Protein AF-A0A970JQE9-F1 (afdb_monomer_lite)

pLDDT: mean 91.61, std 5.87, range [58.91, 97.5]

Structure (mmCIF, N/CA/C/O backbone):
data_AF-A0A970JQE9-F1
#
_entry.id   AF-A0A970JQE9-F1
#
loop_
_atom_site.group_PDB
_atom_site.id
_atom_site.type_symbol
_atom_site.label_atom_id
_atom_site.label_alt_id
_atom_site.label_comp_id
_atom_site.label_asym_id
_atom_site.label_entity_id
_atom_site.label_seq_id
_atom_site.pdbx_PDB_ins_code
_atom_site.Cartn_x
_atom_site.Cartn_y
_atom_site.Cartn_z
_atom_site.occupancy
_atom_site.B_iso_or_equiv
_atom_site.auth_seq_id
_atom_site.auth_comp_id
_atom_site.auth_asym_id
_atom_site.auth_atom_id
_atom_site.pdbx_PDB_model_num
ATOM 1 N N . MET A 1 1 ? -10.380 4.060 34.784 1.00 58.91 1 MET A N 1
ATOM 2 C CA . MET A 1 1 ? -10.482 3.384 33.472 1.00 58.91 1 MET A CA 1
ATOM 3 C C . MET A 1 1 ? -11.028 4.407 32.486 1.00 58.91 1 MET A C 1
ATOM 5 O O . MET A 1 1 ? -12.012 5.046 32.831 1.00 58.91 1 MET A O 1
ATOM 9 N N . ALA A 1 2 ? -10.379 4.645 31.343 1.00 72.12 2 ALA A N 1
ATOM 10 C CA . ALA A 1 2 ? -10.908 5.569 30.334 1.00 72.12 2 ALA A CA 1
ATOM 11 C C . ALA A 1 2 ? -12.147 4.960 29.653 1.00 72.12 2 A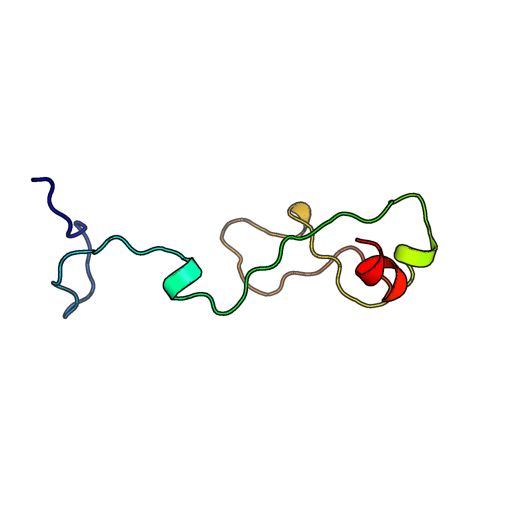LA A C 1
ATOM 13 O O . ALA A 1 2 ? -12.176 3.748 29.427 1.00 72.12 2 ALA A O 1
ATOM 14 N N . LYS A 1 3 ? -13.157 5.784 29.350 1.00 76.81 3 LYS A N 1
ATOM 15 C CA . LYS A 1 3 ? -14.357 5.375 28.605 1.00 76.81 3 LYS A CA 1
ATOM 16 C C . LYS A 1 3 ? -13.931 4.888 27.213 1.00 76.81 3 LYS A C 1
ATOM 18 O O . LYS A 1 3 ? -13.236 5.613 26.508 1.00 76.81 3 LYS A O 1
ATOM 23 N N . LYS A 1 4 ? -14.312 3.661 26.839 1.00 83.88 4 LYS A N 1
ATOM 24 C CA . LYS A 1 4 ? -13.985 3.046 25.534 1.00 83.88 4 LYS A CA 1
ATOM 25 C C . LYS A 1 4 ? -15.094 3.223 24.493 1.00 83.88 4 LYS A C 1
ATOM 27 O O . LYS A 1 4 ? -15.008 2.694 23.389 1.00 83.88 4 LYS A O 1
ATOM 32 N N . THR A 1 5 ? -16.118 3.992 24.830 1.00 85.19 5 THR A N 1
ATOM 33 C CA . THR A 1 5 ? -17.201 4.403 23.939 1.00 85.19 5 THR A CA 1
ATOM 34 C C . THR A 1 5 ? -16.937 5.843 23.455 1.00 85.19 5 THR A C 1
ATOM 36 O O . THR A 1 5 ? -16.875 6.747 24.292 1.00 85.19 5 THR A O 1
ATOM 39 N N . PRO A 1 6 ? -16.775 6.091 22.142 1.00 86.25 6 PRO A N 1
ATOM 40 C CA . PRO A 1 6 ? -16.771 7.408 21.508 1.00 86.25 6 PRO A CA 1
ATOM 41 C C . PRO A 1 6 ? -18.027 8.226 21.808 1.00 86.25 6 PRO A C 1
ATOM 43 O O . PRO A 1 6 ? -19.083 7.687 22.132 1.00 86.25 6 PRO A O 1
ATOM 46 N N . GLU A 1 7 ? -17.896 9.542 21.667 1.00 87.31 7 GLU A N 1
ATOM 47 C CA . GLU A 1 7 ? -18.947 10.518 21.982 1.00 87.31 7 GLU A CA 1
ATOM 48 C C . GLU A 1 7 ? -20.095 10.528 20.966 1.00 87.31 7 GLU A C 1
ATOM 50 O O . GLU A 1 7 ? -21.218 10.875 21.318 1.00 87.31 7 GLU A O 1
ATOM 55 N N . ILE A 1 8 ? -19.824 10.124 19.721 1.00 89.62 8 ILE A N 1
ATOM 56 C CA . ILE A 1 8 ? -20.801 10.078 18.630 1.00 89.62 8 ILE A CA 1
ATOM 57 C C . ILE A 1 8 ? -20.957 8.631 18.159 1.00 89.62 8 ILE A C 1
ATOM 59 O O . ILE A 1 8 ? -19.968 7.947 17.873 1.00 89.62 8 ILE A O 1
ATOM 63 N N . ARG A 1 9 ? -22.212 8.175 18.075 1.00 88.19 9 ARG A N 1
ATOM 64 C CA . ARG A 1 9 ? -22.602 6.811 17.707 1.00 88.19 9 ARG A CA 1
ATOM 65 C C . ARG A 1 9 ? -23.855 6.785 16.850 1.00 88.19 9 ARG A C 1
ATOM 67 O O . ARG A 1 9 ? -24.729 7.632 17.000 1.00 88.19 9 ARG A O 1
ATOM 74 N N . PHE A 1 10 ? -23.933 5.777 15.989 1.00 91.56 10 PHE A N 1
ATOM 75 C CA . PHE A 1 10 ? -25.194 5.384 15.373 1.00 91.56 10 PHE A CA 1
ATOM 76 C C . PHE A 1 10 ? -26.046 4.615 16.388 1.00 91.56 10 PHE A C 1
ATOM 78 O O . PHE A 1 10 ? -25.506 3.930 17.258 1.00 91.56 10 PHE A O 1
ATOM 85 N N . GLU A 1 11 ? -27.367 4.732 16.268 1.00 92.25 11 GLU A N 1
ATOM 86 C CA . GLU A 1 11 ? -28.317 4.014 17.120 1.00 92.25 11 GLU A CA 1
ATOM 87 C C . GLU A 1 11 ? -28.092 2.494 17.032 1.00 92.25 11 GLU A C 1
ATOM 89 O O . GLU A 1 11 ? -27.888 1.952 15.943 1.00 92.25 11 GLU A O 1
ATOM 94 N N . GLY A 1 12 ? -28.090 1.816 18.184 1.00 89.00 12 GLY A N 1
ATOM 95 C CA . GLY A 1 12 ? -27.861 0.372 18.281 1.00 89.00 12 GLY A CA 1
ATOM 96 C C . GLY A 1 12 ? -26.390 -0.065 18.347 1.00 89.00 12 GLY A C 1
ATOM 97 O O . GLY A 1 12 ? -26.129 -1.264 18.371 1.00 89.00 12 GLY A O 1
ATOM 98 N N . PHE A 1 13 ? -25.430 0.86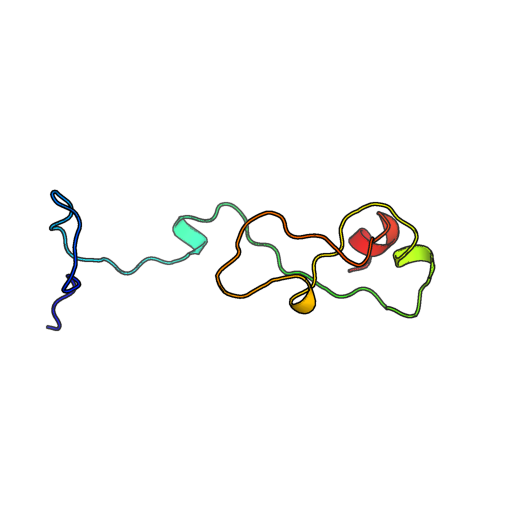9 18.401 1.00 89.00 13 PHE A N 1
ATOM 99 C CA . P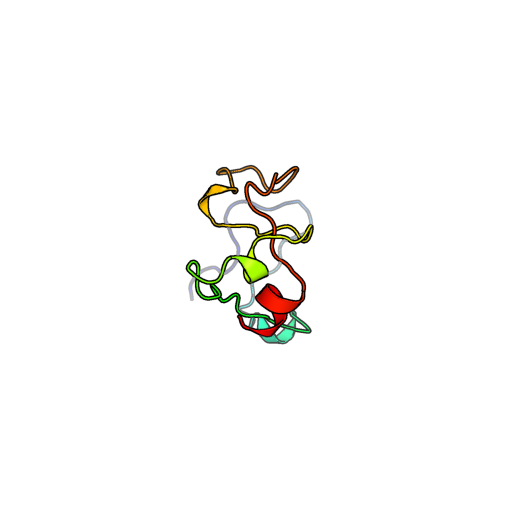HE A 1 13 ? -23.994 0.586 18.573 1.00 89.00 13 PHE A CA 1
ATOM 100 C C . PHE A 1 13 ? -23.453 1.149 19.900 1.00 89.00 13 PHE A C 1
ATOM 102 O O . PHE A 1 13 ? -22.538 1.983 19.922 1.00 89.00 13 PHE A O 1
ATOM 109 N N . ASP A 1 14 ? -24.030 0.680 21.008 1.00 87.56 14 ASP A N 1
ATOM 110 C CA . ASP A 1 14 ? -23.754 1.168 22.369 1.00 87.56 14 ASP A CA 1
ATOM 111 C C . ASP A 1 14 ? -22.611 0.428 23.084 1.00 87.56 14 ASP A C 1
ATOM 113 O O . ASP A 1 14 ? -22.160 0.857 24.148 1.00 87.56 14 ASP A O 1
ATOM 117 N N . ASP A 1 15 ? -22.108 -0.657 22.490 1.00 88.06 15 ASP A N 1
ATOM 118 C CA . ASP A 1 15 ? -21.030 -1.456 23.067 1.00 88.06 15 ASP A CA 1
ATOM 119 C C . ASP A 1 15 ? -19.681 -0.707 23.104 1.00 88.06 15 ASP A C 1
ATOM 121 O O . ASP A 1 15 ? -19.349 0.160 22.274 1.00 88.06 15 ASP A O 1
ATOM 125 N N . ASP A 1 16 ? -18.862 -1.083 24.087 1.00 91.06 16 ASP A N 1
ATOM 126 C CA . ASP A 1 16 ? -17.503 -0.575 24.251 1.00 91.06 16 ASP A CA 1
ATOM 127 C C . ASP A 1 16 ? -16.583 -1.028 23.113 1.00 91.06 16 ASP A C 1
ATOM 129 O O . ASP A 1 16 ? -16.644 -2.166 22.648 1.00 91.06 16 ASP A O 1
ATOM 133 N N . TRP A 1 17 ? -15.654 -0.158 22.695 1.00 90.19 17 TRP A N 1
ATOM 134 C CA . TRP A 1 17 ? -14.620 -0.588 21.756 1.00 90.19 17 TRP A CA 1
ATOM 135 C C . TRP A 1 17 ? -13.623 -1.509 22.422 1.00 90.19 17 TRP A C 1
ATOM 137 O O . TRP A 1 17 ? -13.144 -1.292 23.539 1.00 90.19 17 TRP A O 1
ATOM 147 N N . GLU A 1 18 ? -13.224 -2.500 21.648 1.00 90.44 18 GLU A N 1
ATOM 148 C CA . GLU A 1 18 ? -12.188 -3.434 22.007 1.00 90.44 18 GLU A CA 1
ATOM 149 C C . GLU A 1 18 ? -10.987 -3.284 21.082 1.00 90.44 18 GLU A C 1
ATOM 151 O O . GLU A 1 18 ? -11.102 -3.121 19.869 1.00 90.44 18 GLU A O 1
ATOM 156 N N . GLN A 1 19 ? -9.797 -3.340 21.671 1.00 92.12 19 GLN A N 1
ATOM 157 C CA . GLN A 1 19 ? -8.575 -3.341 20.890 1.00 92.12 19 GLN A CA 1
ATOM 158 C C . GLN A 1 19 ? -8.409 -4.710 20.228 1.00 92.12 19 GLN A C 1
ATOM 160 O O . GLN A 1 19 ? -8.581 -5.756 20.862 1.00 92.12 19 GLN A O 1
ATOM 165 N N . ARG A 1 20 ? -8.049 -4.690 18.948 1.00 94.88 20 ARG A N 1
ATOM 166 C CA . ARG A 1 20 ? -7.830 -5.874 18.120 1.00 94.88 20 ARG A CA 1
ATOM 167 C C . ARG A 1 20 ? -6.581 -5.708 17.271 1.00 94.88 20 ARG A C 1
ATOM 169 O O . ARG A 1 20 ? -6.176 -4.582 16.979 1.00 94.88 20 ARG A O 1
ATOM 176 N N . LYS A 1 21 ? -5.941 -6.820 16.902 1.00 94.38 21 LYS A N 1
ATOM 177 C CA . LYS A 1 21 ? -4.802 -6.785 15.980 1.00 94.38 21 LYS A CA 1
ATOM 178 C C . LYS A 1 21 ? -5.333 -6.914 14.560 1.00 94.38 21 LYS A C 1
ATOM 180 O O . LYS A 1 21 ? -6.150 -7.783 14.288 1.00 94.38 21 LYS A O 1
ATOM 185 N N . VAL A 1 22 ? -4.814 -6.098 13.646 1.00 95.25 22 VAL A N 1
ATOM 186 C CA . VAL A 1 22 ? -5.202 -6.126 12.222 1.00 95.25 22 VAL A CA 1
ATOM 187 C C . VAL A 1 22 ? -5.077 -7.534 11.631 1.00 95.25 22 VAL A C 1
ATOM 189 O O . VAL A 1 22 ? -5.983 -7.993 10.947 1.00 95.25 22 VAL A O 1
ATOM 192 N N . ARG A 1 23 ? -4.006 -8.258 11.978 1.00 94.50 23 ARG A N 1
ATOM 193 C CA . ARG A 1 23 ? -3.750 -9.641 11.536 1.00 94.50 23 ARG A CA 1
ATOM 194 C C . ARG A 1 23 ? -4.837 -10.655 11.917 1.00 94.50 23 ARG A C 1
ATOM 196 O O . ARG A 1 23 ? -4.860 -11.737 11.359 1.00 94.50 23 ARG A O 1
ATOM 203 N N . ASP A 1 24 ? -5.664 -10.347 12.917 1.00 96.06 24 ASP A N 1
ATOM 204 C CA . ASP A 1 24 ? -6.725 -11.256 13.354 1.00 96.06 24 ASP A CA 1
ATOM 205 C C . ASP A 1 24 ? -7.950 -11.154 12.413 1.00 96.06 24 ASP A C 1
ATOM 207 O O . ASP A 1 24 ? -8.830 -12.007 12.454 1.00 96.06 24 ASP A O 1
ATOM 211 N N . TYR A 1 25 ? -7.996 -10.121 11.557 1.00 95.00 25 TYR A N 1
ATOM 212 C CA . TYR A 1 25 ? -9.094 -9.826 10.624 1.00 95.00 25 TYR A CA 1
ATOM 213 C C . TYR A 1 25 ? -8.642 -9.760 9.157 1.00 95.00 25 TYR A C 1
ATOM 215 O O . TYR A 1 25 ? -9.439 -10.012 8.257 1.00 95.00 25 TYR A O 1
ATOM 223 N N . ALA A 1 26 ? -7.378 -9.423 8.897 1.00 95.62 26 ALA A N 1
ATOM 224 C CA . ALA A 1 26 ? -6.786 -9.473 7.566 1.00 95.62 26 ALA A CA 1
ATOM 225 C C . ALA A 1 26 ? -6.284 -10.894 7.275 1.00 95.62 26 ALA A C 1
ATOM 227 O O . ALA A 1 26 ? -5.424 -11.394 7.996 1.00 95.62 26 ALA A O 1
ATOM 228 N N . GLN A 1 27 ? -6.803 -11.526 6.217 1.00 95.00 27 GLN A N 1
ATOM 229 C CA . GLN A 1 27 ? -6.340 -12.853 5.784 1.00 95.00 27 GLN A CA 1
ATOM 230 C C . GLN A 1 27 ? -4.890 -12.808 5.298 1.00 95.00 27 GLN A C 1
ATOM 232 O O . GLN A 1 27 ? -4.093 -13.667 5.648 1.00 95.00 27 GLN A O 1
ATOM 237 N N . GLU A 1 28 ? -4.554 -11.776 4.528 1.00 93.38 28 GLU A N 1
ATOM 238 C CA . GLU A 1 28 ? -3.238 -11.579 3.933 1.00 93.38 28 GLU A CA 1
ATOM 239 C C . GLU A 1 28 ? -2.862 -10.099 4.012 1.00 93.38 28 GLU A C 1
ATOM 241 O O . GLU A 1 28 ? -3.720 -9.212 3.960 1.00 93.38 28 GLU A O 1
ATOM 246 N N . THR A 1 29 ? -1.565 -9.822 4.124 1.00 91.81 29 THR A N 1
ATOM 247 C CA . THR A 1 29 ? -1.023 -8.462 4.083 1.00 91.81 29 THR A CA 1
ATOM 248 C C . THR A 1 29 ? 0.186 -8.438 3.172 1.00 91.81 29 THR A C 1
ATOM 250 O O . THR A 1 29 ? 1.116 -9.220 3.368 1.00 91.81 29 THR A O 1
ATOM 253 N N . TYR A 1 30 ? 0.203 -7.510 2.223 1.00 88.75 30 TYR A N 1
ATOM 254 C CA . TYR A 1 30 ? 1.299 -7.365 1.275 1.00 88.75 30 TYR A CA 1
ATOM 255 C C . TYR A 1 30 ? 2.005 -6.034 1.503 1.00 88.75 30 TYR A C 1
ATOM 257 O O . TYR A 1 30 ? 1.365 -4.996 1.673 1.00 88.75 30 TYR A O 1
ATOM 265 N N . GLY A 1 31 ? 3.335 -6.071 1.505 1.00 86.94 31 GLY A N 1
ATOM 266 C CA . GLY A 1 31 ? 4.137 -4.871 1.319 1.00 86.94 31 GLY A CA 1
ATOM 267 C C . GLY A 1 31 ? 4.242 -4.561 -0.170 1.00 86.94 31 GLY A C 1
ATOM 268 O O . GLY A 1 31 ? 4.393 -5.473 -0.980 1.00 86.94 31 GLY A O 1
ATOM 269 N N . GLY A 1 32 ? 4.166 -3.282 -0.529 1.00 85.69 32 GLY A N 1
ATOM 270 C CA . GLY A 1 32 ? 4.638 -2.837 -1.838 1.00 85.69 32 GLY A CA 1
ATOM 271 C C . GLY A 1 32 ? 6.168 -2.773 -1.877 1.00 85.69 32 GLY A C 1
ATOM 272 O O . GLY A 1 32 ? 6.830 -2.788 -0.839 1.00 85.69 32 GLY A O 1
ATOM 273 N N . GLY A 1 33 ? 6.728 -2.629 -3.072 1.00 88.50 33 GLY A N 1
ATOM 274 C CA . GLY A 1 33 ? 8.139 -2.313 -3.298 1.00 88.50 33 GLY A CA 1
ATOM 275 C C . GLY A 1 33 ? 8.258 -1.433 -4.534 1.00 88.50 33 GLY A C 1
ATOM 276 O O . GLY A 1 33 ? 7.325 -1.348 -5.307 1.00 88.50 33 GLY A O 1
ATOM 277 N N . THR A 1 34 ? 9.347 -0.698 -4.726 1.00 93.19 34 THR A N 1
ATOM 278 C CA . THR A 1 34 ? 9.549 0.030 -5.991 1.00 93.19 34 THR A CA 1
ATOM 279 C C . THR A 1 34 ? 10.659 -0.673 -6.754 1.00 93.19 34 THR A C 1
ATOM 281 O O . THR A 1 34 ? 11.817 -0.563 -6.339 1.00 93.19 34 THR A O 1
ATOM 284 N N . PRO A 1 35 ? 10.348 -1.382 -7.854 1.00 92.81 35 PRO A N 1
ATOM 285 C CA . PRO A 1 35 ? 11.368 -1.948 -8.724 1.00 92.81 35 PRO A CA 1
ATOM 286 C C . PRO A 1 35 ? 12.309 -0.861 -9.227 1.00 92.81 35 PRO A C 1
ATOM 288 O O . PRO A 1 35 ? 11.965 0.323 -9.265 1.00 92.81 35 PRO A O 1
ATOM 291 N N . LYS A 1 36 ? 13.511 -1.254 -9.654 1.00 95.44 36 LYS A N 1
ATOM 292 C CA . LYS A 1 36 ? 14.493 -0.299 -10.179 1.00 95.44 36 LYS A CA 1
ATOM 293 C C . LYS A 1 36 ? 13.883 0.524 -11.316 1.00 95.44 36 LYS A C 1
ATOM 295 O O . LYS A 1 36 ? 13.582 0.008 -12.389 1.00 95.44 36 LYS A O 1
ATOM 300 N N . THR A 1 37 ? 13.757 1.828 -11.088 1.00 94.31 37 THR A N 1
ATOM 301 C CA . THR A 1 37 ? 13.155 2.776 -12.038 1.00 94.31 37 THR A CA 1
ATOM 302 C C . THR A 1 37 ? 13.977 2.952 -13.311 1.00 94.31 37 THR A C 1
ATOM 304 O O . THR A 1 37 ? 13.463 3.420 -14.317 1.00 94.31 37 THR A O 1
ATOM 307 N N . THR A 1 38 ? 15.248 2.553 -13.277 1.00 96.62 38 THR A N 1
ATOM 308 C CA . THR A 1 38 ? 16.181 2.611 -14.404 1.00 96.62 38 THR A CA 1
ATOM 309 C C . THR A 1 38 ? 16.035 1.448 -15.386 1.00 96.62 38 THR A C 1
ATOM 311 O O . THR A 1 38 ? 16.697 1.459 -16.417 1.00 96.62 38 THR A O 1
ATOM 314 N N . ILE A 1 39 ? 15.254 0.411 -15.059 1.00 96.81 39 ILE A N 1
ATOM 315 C CA . ILE A 1 39 ? 15.027 -0.732 -15.953 1.00 96.81 39 ILE A CA 1
ATOM 316 C C . ILE A 1 39 ? 13.740 -0.471 -16.729 1.00 96.81 39 ILE A C 1
ATOM 318 O O . ILE A 1 39 ? 12.650 -0.664 -16.199 1.00 96.81 39 ILE A O 1
ATOM 322 N N . GLU A 1 40 ? 13.866 -0.022 -17.977 1.00 96.75 40 GLU A N 1
ATOM 323 C CA . GLU A 1 40 ? 12.721 0.382 -18.807 1.00 96.75 40 GLU A CA 1
ATOM 324 C C . GLU A 1 40 ? 11.702 -0.747 -19.010 1.00 96.75 40 GLU A C 1
ATOM 326 O O . GLU A 1 40 ? 10.506 -0.497 -18.925 1.00 96.75 40 GLU A O 1
ATOM 331 N N . GLU A 1 41 ? 12.154 -1.997 -19.165 1.00 97.06 41 GLU A N 1
ATOM 332 C CA . GLU A 1 41 ? 11.290 -3.184 -19.309 1.00 97.06 41 GLU A CA 1
ATOM 333 C C . GLU A 1 41 ? 10.288 -3.351 -18.153 1.00 97.06 41 GLU A C 1
ATOM 335 O O . GLU A 1 41 ? 9.218 -3.943 -18.312 1.00 97.06 41 GLU A O 1
ATOM 340 N N . TYR A 1 42 ? 10.599 -2.820 -16.968 1.00 97.38 42 TYR A N 1
ATOM 341 C CA . TYR A 1 42 ? 9.679 -2.888 -15.838 1.00 97.38 42 TYR A CA 1
ATOM 342 C C . TYR A 1 42 ? 8.478 -1.964 -16.029 1.00 97.38 42 TYR A C 1
ATOM 344 O O . TYR A 1 42 ? 7.431 -2.244 -15.466 1.00 97.38 42 TYR A O 1
ATOM 352 N N . TRP A 1 43 ? 8.579 -0.922 -16.852 1.00 96.50 43 TRP A N 1
ATOM 353 C CA . TRP A 1 43 ? 7.596 0.163 -16.956 1.00 96.50 43 TRP A CA 1
ATOM 354 C C . TRP A 1 43 ? 6.875 0.214 -18.310 1.00 96.50 43 TRP A C 1
ATOM 356 O O . TRP A 1 43 ? 6.241 1.212 -18.636 1.00 96.50 43 TRP A O 1
ATOM 366 N N . THR A 1 44 ? 6.969 -0.857 -19.104 1.00 94.69 44 THR A N 1
ATOM 367 C CA . THR A 1 44 ? 6.331 -0.994 -20.429 1.00 94.69 44 THR A CA 1
ATOM 368 C C . THR A 1 44 ? 5.077 -1.878 -20.423 1.00 94.69 44 THR A C 1
ATOM 370 O O . THR A 1 44 ? 4.645 -2.333 -21.478 1.00 94.69 44 THR A O 1
ATOM 373 N N . GLY A 1 45 ? 4.513 -2.178 -19.249 1.00 94.75 45 GLY A N 1
ATOM 374 C CA . GLY A 1 45 ? 3.301 -2.995 -19.130 1.00 94.75 45 GLY A CA 1
ATOM 375 C C . GLY A 1 45 ? 2.020 -2.188 -18.993 1.00 94.75 45 GLY A C 1
ATOM 376 O O . GLY A 1 45 ? 2.055 -0.966 -19.023 1.00 94.75 45 GLY A O 1
ATOM 377 N N . ASP A 1 46 ? 0.917 -2.900 -18.760 1.00 96.56 46 ASP A N 1
ATOM 378 C CA . ASP A 1 46 ? -0.431 -2.332 -18.610 1.00 96.56 46 ASP A CA 1
ATOM 379 C C . ASP A 1 46 ? -1.013 -2.542 -17.197 1.00 96.56 46 ASP A C 1
ATOM 381 O O . ASP A 1 46 ? -2.199 -2.322 -16.970 1.00 96.56 46 ASP A O 1
ATOM 385 N N . ILE A 1 47 ? -0.213 -3.022 -16.233 1.00 96.19 47 ILE A N 1
ATOM 386 C CA . ILE A 1 47 ? -0.670 -3.187 -14.844 1.00 96.19 47 ILE A CA 1
ATOM 387 C C . ILE A 1 47 ? -0.548 -1.838 -14.145 1.00 96.19 47 ILE A C 1
ATOM 389 O O . ILE A 1 47 ? 0.544 -1.278 -14.093 1.00 96.19 47 ILE A O 1
ATOM 393 N N . ASP A 1 48 ? -1.630 -1.343 -13.559 1.00 95.69 48 ASP A N 1
ATOM 394 C CA . ASP A 1 48 ? -1.622 -0.075 -12.831 1.00 95.69 48 ASP A CA 1
ATOM 395 C C . ASP A 1 48 ? -0.592 -0.061 -11.692 1.00 95.69 48 ASP A C 1
ATOM 397 O O . ASP A 1 48 ? -0.602 -0.903 -10.790 1.00 95.69 48 ASP A O 1
ATOM 401 N N . TRP A 1 49 ? 0.297 0.935 -11.721 1.00 95.00 49 TRP A N 1
ATOM 402 C CA . TRP A 1 49 ? 1.274 1.194 -10.668 1.00 95.00 49 TRP A CA 1
ATOM 403 C C . TRP A 1 49 ? 0.824 2.382 -9.817 1.00 95.00 49 TRP A C 1
ATOM 405 O O . TRP A 1 49 ? 1.163 3.531 -10.106 1.00 95.00 49 TRP A O 1
ATOM 415 N N . ILE A 1 50 ? 0.049 2.104 -8.765 1.00 93.06 50 ILE A N 1
ATOM 416 C CA . ILE A 1 50 ? -0.519 3.142 -7.895 1.00 93.06 50 ILE A CA 1
ATOM 417 C C . ILE A 1 50 ? 0.543 3.659 -6.921 1.00 93.06 50 ILE A C 1
ATOM 419 O O . ILE A 1 50 ? 1.052 2.924 -6.073 1.00 93.06 50 ILE A O 1
ATOM 423 N N . GLN A 1 51 ? 0.841 4.954 -7.006 1.00 92.00 51 GLN A N 1
ATOM 424 C CA . GLN A 1 51 ? 1.714 5.656 -6.070 1.00 92.00 51 GLN A CA 1
ATOM 425 C C . GLN A 1 51 ? 0.898 6.521 -5.103 1.00 92.00 51 GLN A C 1
ATOM 427 O O . GLN A 1 51 ? -0.223 6.926 -5.400 1.00 92.00 51 GLN A O 1
ATOM 432 N N . SER A 1 52 ? 1.485 6.910 -3.965 1.00 90.94 52 SER A N 1
ATOM 433 C CA . SER A 1 52 ? 0.840 7.860 -3.040 1.00 90.94 52 SER A CA 1
ATOM 434 C C . SER A 1 52 ? 0.434 9.173 -3.724 1.00 90.94 52 SER A C 1
ATOM 436 O O . SER A 1 52 ? -0.553 9.779 -3.333 1.00 90.94 52 SER A O 1
ATOM 438 N N . SER A 1 53 ? 1.162 9.594 -4.767 1.00 92.44 53 SER A N 1
ATOM 439 C CA . SER A 1 53 ? 0.864 10.790 -5.570 1.00 92.44 53 SER A CA 1
ATOM 440 C C . SER A 1 53 ? -0.340 10.656 -6.507 1.00 92.44 53 SER A C 1
ATOM 442 O O . SER A 1 53 ? -0.710 11.633 -7.163 1.00 92.44 53 SER A O 1
ATOM 444 N N . ASP A 1 54 ? -0.890 9.453 -6.646 1.00 93.56 54 ASP A N 1
ATOM 445 C CA . ASP A 1 54 ? -2.098 9.188 -7.433 1.00 93.56 54 ASP A CA 1
ATOM 446 C C . ASP A 1 54 ? -3.354 9.236 -6.554 1.00 93.56 54 ASP A C 1
ATOM 448 O O . ASP A 1 54 ? -4.468 9.298 -7.064 1.00 93.56 54 ASP A O 1
ATOM 452 N N . LEU A 1 55 ? -3.176 9.264 -5.229 1.00 92.75 55 LEU A N 1
ATOM 453 C CA . LEU A 1 55 ? -4.257 9.363 -4.260 1.00 92.75 55 LEU A CA 1
ATOM 454 C C . LEU A 1 55 ? -4.559 10.828 -3.941 1.00 92.75 55 LEU A C 1
ATOM 456 O O . LEU A 1 55 ? -3.655 11.653 -3.806 1.00 92.75 55 LEU A O 1
ATOM 460 N N . THR A 1 56 ? -5.845 11.134 -3.782 1.00 92.25 56 THR A N 1
ATOM 461 C CA . THR A 1 56 ? -6.323 12.450 -3.346 1.00 92.25 56 THR A CA 1
ATOM 462 C C . THR A 1 56 ? -6.946 12.321 -1.964 1.00 92.25 56 THR A C 1
ATOM 464 O O . THR A 1 56 ? -7.623 11.337 -1.660 1.00 92.25 56 THR A O 1
ATOM 467 N N . GLU A 1 57 ? -6.703 13.310 -1.106 1.00 93.06 57 GLU A N 1
ATOM 468 C CA . GLU A 1 57 ? -7.284 13.329 0.233 1.00 93.06 57 GLU A CA 1
ATOM 469 C C . GLU A 1 57 ? -8.818 13.277 0.151 1.00 93.06 57 GLU A C 1
ATOM 471 O O . GLU A 1 57 ? -9.434 13.935 -0.685 1.00 93.06 57 GLU A O 1
ATOM 476 N N . HIS A 1 58 ? -9.431 12.453 1.003 1.00 91.44 58 HIS A N 1
ATOM 477 C CA . HIS A 1 58 ? -10.878 12.200 1.036 1.00 91.44 58 HIS A CA 1
ATOM 478 C C . HIS A 1 58 ? -11.492 11.560 -0.226 1.00 91.44 58 HIS A C 1
ATOM 480 O O . HIS A 1 58 ? -12.711 11.401 -0.280 1.00 91.44 58 HIS A O 1
ATOM 486 N N . GLN A 1 59 ? -10.686 11.117 -1.196 1.00 90.06 59 GLN A N 1
ATOM 487 C CA . GLN A 1 59 ? -11.153 10.378 -2.368 1.00 90.06 59 GLN A CA 1
ATOM 488 C C . GLN A 1 59 ? -10.567 8.963 -2.372 1.00 90.06 59 GLN A C 1
ATOM 490 O O . GLN A 1 59 ? -9.383 8.754 -2.625 1.00 90.06 59 GLN A O 1
ATOM 495 N N . VAL A 1 60 ? -11.422 7.977 -2.097 1.00 86.31 60 VAL A N 1
ATOM 496 C CA . VAL A 1 60 ? -11.049 6.548 -2.053 1.00 86.31 60 VAL A CA 1
ATOM 497 C C . VAL A 1 60 ? -11.483 5.769 -3.300 1.00 86.31 60 VAL A C 1
ATOM 499 O O . VAL A 1 60 ? -11.248 4.568 -3.386 1.00 86.31 60 VAL A O 1
ATOM 502 N N . PHE A 1 61 ? -12.113 6.449 -4.259 1.00 89.75 61 PHE A N 1
ATOM 503 C CA . PHE A 1 61 ? -12.626 5.874 -5.502 1.00 89.75 61 PHE A CA 1
ATOM 504 C C . PHE A 1 61 ? -11.992 6.556 -6.717 1.00 89.75 61 PHE A C 1
ATOM 506 O O . PHE A 1 61 ? -11.458 7.663 -6.611 1.00 89.75 61 PHE A O 1
ATOM 513 N N . ASP A 1 62 ? -12.063 5.886 -7.867 1.00 90.56 62 ASP A N 1
ATOM 514 C CA . ASP A 1 62 ? -11.642 6.423 -9.167 1.00 90.56 62 ASP A CA 1
ATOM 515 C C . ASP A 1 62 ? -10.172 6.879 -9.211 1.00 90.56 62 ASP A C 1
ATOM 517 O O . ASP A 1 62 ? -9.825 7.896 -9.812 1.00 90.56 62 ASP A O 1
ATOM 521 N N . VAL A 1 63 ? -9.289 6.124 -8.549 1.00 92.19 63 VAL A N 1
ATOM 522 C CA . VAL A 1 63 ? -7.839 6.349 -8.615 1.00 92.19 63 VAL A CA 1
ATOM 523 C C . VAL A 1 63 ? -7.354 6.014 -10.022 1.00 92.19 63 VAL A C 1
ATOM 525 O O . VAL A 1 63 ? -7.507 4.886 -10.482 1.00 92.19 63 VAL A O 1
ATOM 528 N N . VAL A 1 64 ? -6.741 6.991 -10.691 1.00 92.19 64 VAL A N 1
ATOM 529 C CA . VAL A 1 64 ? -6.145 6.813 -12.019 1.00 92.19 64 VA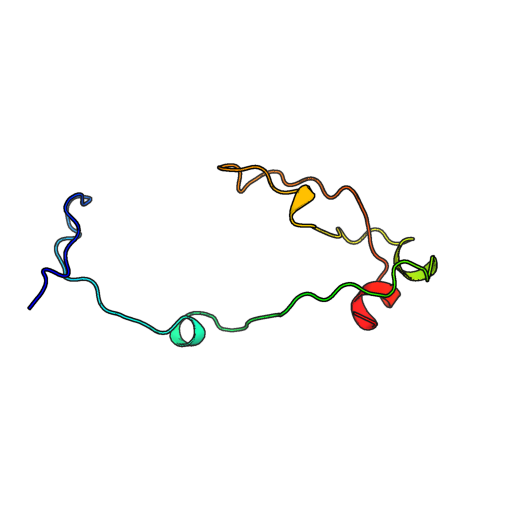L A CA 1
ATOM 530 C C . VAL A 1 64 ? -4.634 6.700 -11.866 1.00 92.19 64 VAL A C 1
ATOM 532 O O . VAL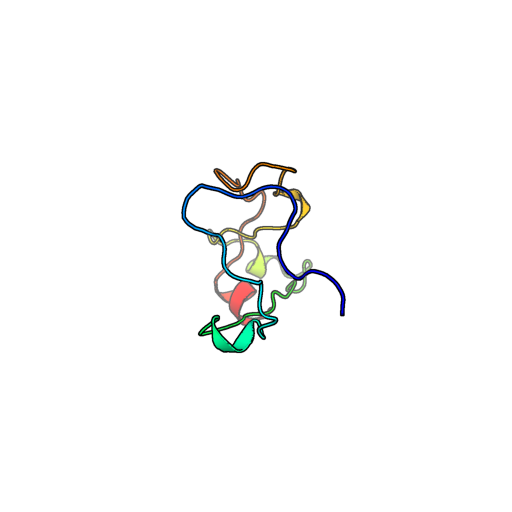 A 1 64 ? -3.970 7.663 -11.473 1.00 92.19 64 VAL A O 1
ATOM 535 N N . ALA A 1 65 ? -4.084 5.530 -12.186 1.00 94.44 65 ALA A N 1
ATOM 536 C CA . ALA A 1 65 ? -2.643 5.326 -12.185 1.00 94.44 65 ALA A CA 1
ATOM 537 C C . ALA A 1 65 ? -1.981 6.161 -13.292 1.00 94.44 65 ALA A C 1
ATOM 539 O O . ALA A 1 65 ? -2.394 6.152 -14.450 1.00 94.44 65 ALA A O 1
ATOM 540 N N . LYS A 1 66 ? -0.921 6.896 -12.941 1.00 94.75 66 LYS A N 1
ATOM 541 C CA . LYS A 1 66 ? -0.135 7.678 -13.918 1.00 94.75 66 LYS A CA 1
ATOM 542 C C . LYS A 1 66 ? 0.936 6.847 -14.616 1.00 94.75 66 LYS A C 1
ATOM 544 O O . LYS A 1 66 ? 1.531 7.298 -15.593 1.00 94.75 66 LYS A O 1
A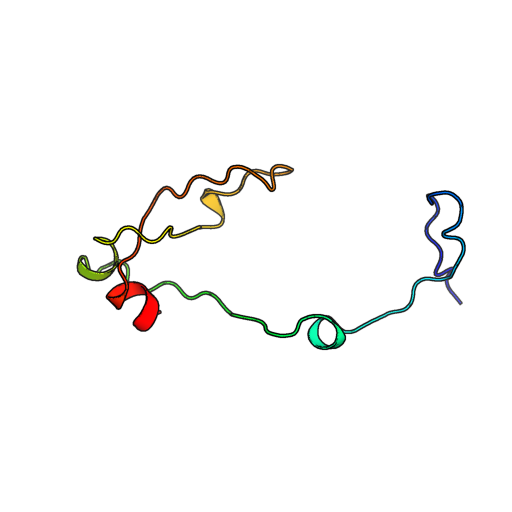TOM 549 N N . LYS A 1 67 ? 1.236 5.670 -14.072 1.00 94.69 67 LYS A N 1
ATOM 550 C CA . LYS A 1 67 ? 2.255 4.748 -14.560 1.00 94.69 67 LYS A CA 1
ATOM 551 C C . LYS A 1 67 ? 1.695 3.345 -14.590 1.00 94.69 67 LYS A C 1
ATOM 553 O O . LYS A 1 67 ? 0.840 2.988 -13.785 1.00 94.69 67 LYS A O 1
ATOM 558 N N . HIS A 1 68 ? 2.287 2.552 -15.463 1.00 96.50 68 HIS A N 1
ATOM 559 C CA . HIS A 1 68 ? 1.978 1.147 -15.589 1.00 96.50 68 HIS A CA 1
ATOM 560 C C . HIS A 1 68 ? 3.269 0.343 -15.479 1.00 96.50 68 HIS A C 1
ATOM 562 O O . HIS A 1 68 ? 4.361 0.824 -15.797 1.00 96.50 68 HIS A O 1
ATOM 568 N N . ILE A 1 69 ? 3.138 -0.870 -14.968 1.00 97.12 69 ILE A N 1
ATOM 569 C CA . ILE A 1 69 ? 4.233 -1.784 -14.707 1.00 97.12 69 ILE A CA 1
ATOM 570 C C . ILE A 1 69 ? 4.008 -3.088 -15.473 1.00 97.12 69 ILE A C 1
ATOM 572 O O . ILE A 1 69 ? 2.884 -3.552 -15.662 1.00 97.12 69 ILE A O 1
ATOM 576 N N . SER A 1 70 ? 5.085 -3.694 -15.957 1.00 97.50 70 SER A N 1
ATOM 577 C CA . SER A 1 70 ? 5.042 -5.011 -16.582 1.00 97.50 70 SER A CA 1
ATOM 578 C C . SER A 1 70 ? 4.994 -6.113 -15.530 1.00 97.50 70 SER A C 1
ATOM 580 O O . SER A 1 70 ? 5.380 -5.933 -14.372 1.00 97.50 70 SER A O 1
ATOM 582 N N . LYS A 1 71 ? 4.568 -7.313 -15.940 1.00 96.62 71 LYS A N 1
ATOM 583 C CA . LYS A 1 71 ? 4.613 -8.486 -15.057 1.00 96.62 71 LYS A CA 1
ATOM 584 C C . LYS A 1 71 ? 6.041 -8.791 -14.590 1.00 96.62 71 LYS A C 1
ATOM 586 O O . LYS A 1 71 ? 6.231 -9.234 -13.459 1.00 96.62 71 LYS A O 1
ATOM 591 N N . VAL A 1 72 ? 7.031 -8.520 -15.443 1.00 96.44 72 VAL A N 1
ATOM 592 C CA . VAL A 1 72 ? 8.454 -8.637 -15.104 1.00 96.44 72 VAL A CA 1
ATOM 593 C C . VAL A 1 72 ? 8.815 -7.640 -14.003 1.00 96.44 72 VAL A C 1
ATOM 595 O O . VAL A 1 72 ? 9.436 -8.043 -13.023 1.00 96.44 72 VAL A O 1
ATOM 598 N N . GLY A 1 73 ? 8.362 -6.387 -14.105 1.00 95.94 73 GLY A N 1
ATOM 599 C CA . GLY A 1 73 ? 8.564 -5.376 -13.067 1.00 95.94 73 GLY A CA 1
ATOM 600 C C . GLY A 1 73 ? 7.967 -5.780 -11.718 1.00 95.94 73 GLY A C 1
ATOM 601 O O . GLY A 1 73 ? 8.667 -5.739 -10.712 1.00 95.94 73 GLY A O 1
ATOM 602 N N . VAL A 1 74 ? 6.720 -6.265 -11.699 1.00 94.06 74 VAL A N 1
ATOM 603 C CA . VAL A 1 74 ? 6.052 -6.731 -10.465 1.00 94.06 74 VAL A CA 1
ATOM 604 C C . VAL A 1 74 ? 6.813 -7.878 -9.799 1.00 94.06 74 VAL A C 1
ATOM 606 O O . VAL A 1 74 ? 6.992 -7.881 -8.586 1.00 94.06 74 VAL A O 1
ATOM 609 N N . ASN A 1 75 ? 7.283 -8.851 -10.582 1.00 93.50 75 ASN A N 1
ATOM 610 C CA . ASN A 1 75 ? 8.005 -10.009 -10.051 1.00 93.50 75 ASN A CA 1
ATOM 611 C C . ASN A 1 75 ? 9.422 -9.665 -9.545 1.00 93.50 75 ASN A C 1
ATOM 613 O O . ASN A 1 75 ? 10.050 -10.506 -8.908 1.00 93.50 75 ASN A O 1
ATOM 617 N N . ASN A 1 76 ? 9.927 -8.463 -9.844 1.00 91.94 76 ASN A N 1
ATOM 618 C CA . ASN A 1 76 ? 11.243 -7.962 -9.434 1.00 91.94 76 ASN A CA 1
ATOM 619 C C . ASN A 1 76 ? 11.137 -6.747 -8.490 1.00 91.94 76 ASN A C 1
ATOM 621 O O . ASN A 1 76 ? 12.056 -5.921 -8.431 1.00 91.94 76 ASN A O 1
ATOM 625 N N . SER A 1 77 ? 9.998 -6.626 -7.802 1.00 82.94 77 SER A N 1
ATOM 626 C CA . SER A 1 77 ? 9.725 -5.610 -6.785 1.00 82.94 77 SER A CA 1
ATOM 627 C C . SER A 1 77 ? 10.190 -5.987 -5.390 1.00 82.94 77 SER A C 1
ATOM 629 O O . SER A 1 77 ? 10.341 -7.192 -5.104 1.00 82.94 77 SER A O 1
#

Sequence (77 aa):
MAKKTPEIRFEGFDDDWEQRKVRDYAQETYGGGTPKTTIEEYWTGDIDWIQSSDLTEHQVFDVVAKKHISKVGVNNS

Secondary structure (DSSP, 8-state):
----S-S---TT--SPP----GGGT-S---------TT-GGGGSS-EE---GGG-BTTB-S----S-EE-HHHHHT-

Radius of gyration: 19.91 Å; chains: 1; bounding box: 44×26×54 Å

Foldseek 3Di:
DDFQDDPDDDPPPRDGDDDDDPCVVDPDDDDDDFFDPPPVLQFPDDAADDDPVQDDPPDPPDRDGPTHTDPVNRVRD